Protein AF-A0A4W3GUR4-F1 (afdb_monomer)

Mean predicted aligned error: 4.02 Å

Sequence (81 aa):
MNLQQQPKKELIINEILVMRENKNPNIVNYLDSYLVGDELWVVMEYLAGGSLTDVVTETCMVEGQIAAVCREVSSSLYNIR

pLDDT: mean 92.58, std 4.76, range [63.81, 98.25]

Nearest PDB structures (foldseek):
  7s47-assembly1_A  TM=9.429E-01  e=4.953E-05  Homo sapiens
  4d28-assembly2_B  TM=7.185E-01  e=1.830E-02  Arabidopsis thaliana
  6hjk-assembly1_A  TM=8.947E-01  e=1.010E-01  Homo sapiens
  5kq5-assembly1_A  TM=8.364E-01  e=8.854E-02  Rattus norvegicus
  3kl8-assembly1_A  TM=6.432E-01  e=6.375E-02  Caenorhabditis elegans

Structure (mmCIF, N/CA/C/O backbone):
data_AF-A0A4W3GUR4-F1
#
_entry.id   AF-A0A4W3GUR4-F1
#
loop_
_atom_site.group_PDB
_atom_site.id
_atom_site.type_symbol
_a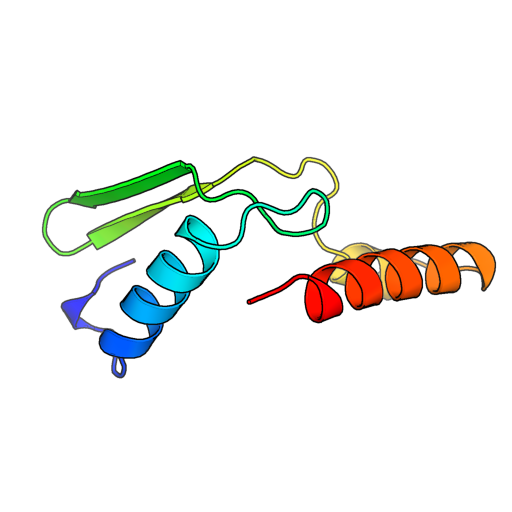tom_site.label_atom_id
_atom_site.label_alt_id
_atom_site.label_comp_id
_atom_site.label_asym_id
_atom_site.label_entity_id
_atom_site.label_seq_id
_atom_site.pdbx_PDB_ins_code
_atom_site.Cartn_x
_atom_site.Cartn_y
_atom_site.Cartn_z
_atom_site.occupancy
_atom_site.B_iso_or_equiv
_atom_site.auth_seq_id
_atom_site.auth_comp_id
_atom_site.auth_asym_id
_atom_site.auth_atom_id
_atom_site.pdbx_PDB_model_num
ATOM 1 N N . MET A 1 1 ? -3.568 -6.204 14.413 1.00 84.69 1 MET A N 1
ATOM 2 C CA . MET A 1 1 ? -2.300 -5.789 15.067 1.00 84.69 1 MET A CA 1
ATOM 3 C C . MET A 1 1 ? -2.538 -5.630 16.562 1.00 84.69 1 MET A C 1
ATOM 5 O O . MET A 1 1 ? -3.379 -4.819 16.917 1.00 84.69 1 MET A O 1
ATOM 9 N N . ASN A 1 2 ? -1.829 -6.351 17.440 1.00 88.19 2 ASN A N 1
ATOM 10 C CA . ASN A 1 2 ? -1.994 -6.177 18.892 1.00 88.19 2 ASN A CA 1
ATOM 11 C C . ASN A 1 2 ? -1.436 -4.816 19.345 1.00 88.19 2 ASN A C 1
ATOM 13 O O . ASN A 1 2 ? -0.224 -4.600 19.287 1.00 88.19 2 ASN A O 1
ATOM 17 N N . LEU A 1 3 ? -2.310 -3.909 19.793 1.00 84.25 3 LEU A N 1
ATOM 18 C CA . LEU A 1 3 ? -1.940 -2.544 20.179 1.00 84.25 3 LEU A CA 1
ATOM 19 C C . LEU A 1 3 ? -1.131 -2.489 21.471 1.00 84.25 3 LEU A C 1
ATOM 21 O O . LEU A 1 3 ? -0.336 -1.567 21.645 1.00 84.25 3 LEU A O 1
ATOM 25 N N . GLN A 1 4 ? -1.325 -3.429 22.397 1.00 85.12 4 GLN A N 1
ATOM 26 C CA . GLN A 1 4 ? -0.632 -3.407 23.686 1.00 85.12 4 GLN A CA 1
ATOM 27 C C . GLN A 1 4 ? 0.875 -3.614 23.538 1.00 85.12 4 GLN A C 1
ATOM 29 O O . GLN A 1 4 ? 1.646 -3.012 24.282 1.00 85.1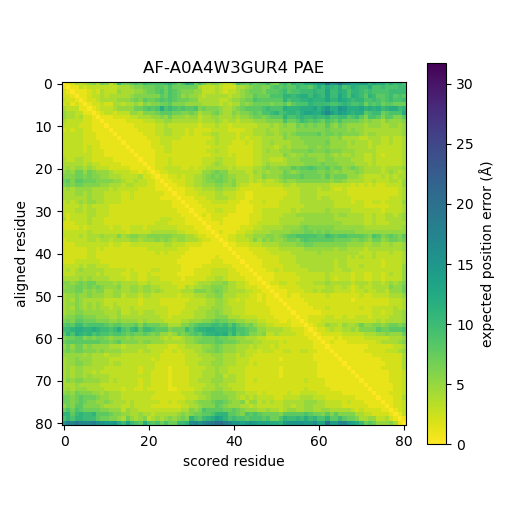2 4 GLN A O 1
ATOM 34 N N . GLN A 1 5 ? 1.276 -4.399 22.540 1.00 90.00 5 GLN A N 1
ATOM 35 C CA . GLN A 1 5 ? 2.671 -4.723 22.245 1.00 90.00 5 GLN A CA 1
ATOM 36 C C . GLN A 1 5 ? 3.391 -3.642 21.421 1.00 90.00 5 GLN A C 1
ATOM 38 O O . GLN A 1 5 ? 4.600 -3.735 21.222 1.00 90.00 5 GLN A O 1
ATOM 43 N N . GLN A 1 6 ? 2.679 -2.617 20.936 1.00 88.44 6 GLN A N 1
ATOM 44 C CA . GLN A 1 6 ? 3.280 -1.577 20.104 1.00 88.44 6 GLN A CA 1
ATOM 45 C C . GLN A 1 6 ? 3.943 -0.489 20.960 1.00 88.44 6 GLN A C 1
ATOM 47 O O . GLN A 1 6 ? 3.267 0.138 21.782 1.00 88.44 6 GLN A O 1
ATOM 52 N N . PRO A 1 7 ? 5.238 -0.192 20.743 1.00 88.12 7 PRO A N 1
ATOM 53 C CA . PRO A 1 7 ? 5.969 0.787 21.545 1.00 88.12 7 PRO A CA 1
ATOM 54 C C . PRO A 1 7 ? 5.529 2.237 2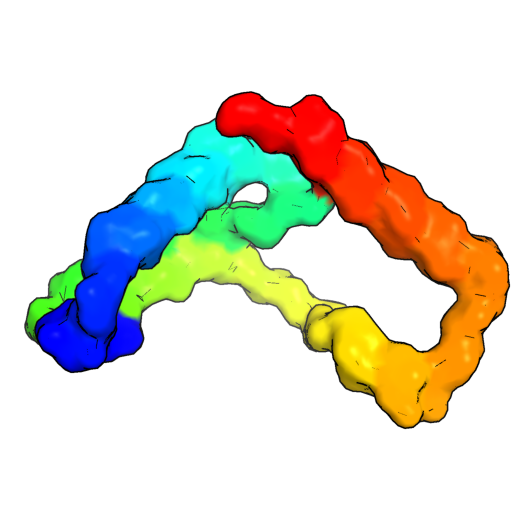1.285 1.00 88.12 7 PRO A C 1
ATOM 56 O O . PRO A 1 7 ? 5.783 3.104 22.116 1.00 88.12 7 PRO A O 1
ATOM 59 N N . LYS A 1 8 ? 4.879 2.525 20.145 1.00 91.69 8 LYS A N 1
ATOM 60 C CA . LYS A 1 8 ? 4.496 3.885 19.718 1.00 91.69 8 LYS A CA 1
ATOM 61 C C . LYS A 1 8 ? 3.048 3.956 19.218 1.00 91.69 8 LYS A C 1
ATOM 63 O O . LYS A 1 8 ? 2.796 4.250 18.054 1.00 91.69 8 LYS A O 1
ATOM 68 N N . LYS A 1 9 ? 2.087 3.687 20.104 1.00 88.44 9 LYS A N 1
ATOM 69 C CA . LYS A 1 9 ? 0.649 3.628 19.762 1.00 88.44 9 LYS A CA 1
ATOM 70 C C . LYS A 1 9 ? 0.109 4.928 19.156 1.00 88.44 9 LYS A C 1
ATOM 72 O O . LYS A 1 9 ? -0.726 4.876 18.263 1.00 88.44 9 LYS A O 1
ATOM 77 N N . GLU A 1 10 ? 0.613 6.077 19.604 1.00 90.12 10 GLU A N 1
ATOM 78 C CA . GLU A 1 10 ? 0.185 7.381 19.083 1.00 90.12 10 GLU A CA 1
ATOM 79 C C . GLU A 1 10 ? 0.541 7.580 17.605 1.00 90.12 10 GLU A C 1
ATOM 81 O 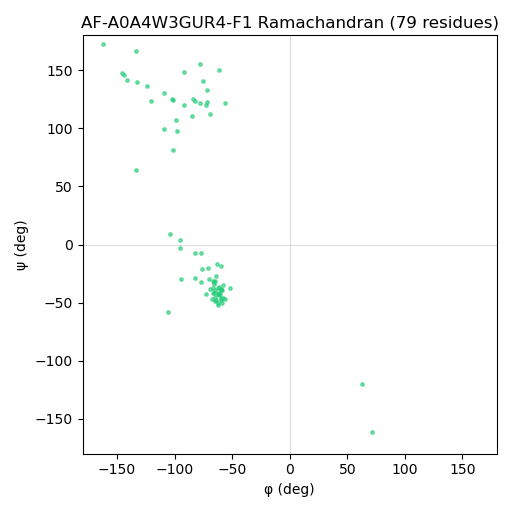O . GLU A 1 10 ? -0.226 8.206 16.883 1.00 90.12 10 GLU A O 1
ATOM 86 N N . LEU A 1 11 ? 1.646 6.994 17.121 1.00 92.38 11 LEU A N 1
ATOM 87 C CA . LEU A 1 11 ? 1.994 7.070 15.698 1.00 92.38 11 LEU A CA 1
ATOM 88 C C . LEU A 1 11 ? 0.975 6.332 14.831 1.00 92.38 11 LEU A C 1
ATOM 90 O O . LEU A 1 11 ? 0.552 6.868 13.818 1.00 92.38 11 LEU A O 1
ATOM 94 N N . ILE A 1 12 ? 0.522 5.156 15.271 1.00 92.00 12 ILE 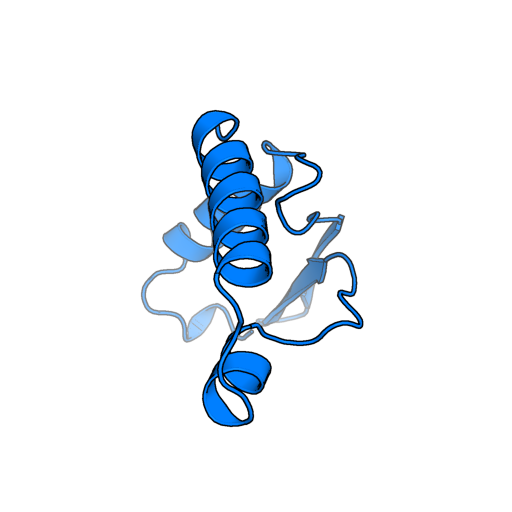A N 1
ATOM 95 C CA . ILE A 1 12 ? -0.480 4.362 14.546 1.00 92.00 12 ILE A CA 1
ATOM 96 C C . ILE A 1 12 ? -1.799 5.138 14.436 1.00 92.00 12 ILE A C 1
ATOM 98 O O . ILE A 1 12 ? -2.433 5.159 13.384 1.00 92.00 12 ILE A O 1
ATOM 102 N N . ILE A 1 13 ? -2.209 5.801 15.521 1.00 89.81 13 ILE A N 1
ATOM 103 C CA . ILE A 1 13 ? -3.418 6.633 15.522 1.00 89.81 13 ILE A CA 1
ATOM 104 C C . ILE A 1 13 ? -3.240 7.828 14.580 1.00 89.81 13 ILE A C 1
ATOM 106 O O . ILE A 1 13 ? -4.133 8.102 13.781 1.00 89.81 13 ILE A O 1
ATOM 110 N N . ASN A 1 14 ? -2.090 8.506 14.634 1.00 91.19 14 ASN A N 1
ATOM 111 C CA . ASN A 1 14 ? -1.796 9.632 13.747 1.00 91.19 14 ASN A CA 1
ATOM 112 C C . ASN A 1 14 ? -1.810 9.218 12.272 1.00 91.19 14 ASN A C 1
ATOM 114 O O . ASN A 1 14 ? -2.390 9.927 11.458 1.00 91.19 14 ASN A O 1
ATOM 118 N N . GLU A 1 15 ? -1.238 8.066 11.926 1.00 90.69 15 GLU A N 1
ATOM 119 C CA . GLU A 1 15 ? -1.269 7.532 10.560 1.00 90.69 15 GLU A CA 1
ATOM 120 C C . GLU A 1 15 ? -2.709 7.303 10.080 1.00 90.69 15 GLU A C 1
ATOM 122 O O . GLU A 1 15 ? -3.072 7.747 8.991 1.00 90.69 15 GLU A O 1
ATOM 127 N N . ILE A 1 16 ? -3.564 6.698 10.914 1.00 92.38 16 ILE A N 1
ATOM 128 C CA . ILE A 1 16 ? -4.984 6.491 10.586 1.00 92.38 16 ILE A CA 1
ATOM 129 C C . ILE A 1 16 ? -5.714 7.826 10.386 1.00 92.38 16 ILE A C 1
ATOM 131 O O . ILE A 1 16 ? -6.504 7.956 9.450 1.00 92.38 16 ILE A O 1
ATOM 135 N N . LEU A 1 17 ? -5.458 8.821 11.240 1.00 91.69 17 LEU A N 1
ATOM 136 C CA . LEU A 1 17 ? -6.066 10.149 11.116 1.00 91.69 17 LEU A CA 1
ATOM 137 C C . LEU A 1 17 ? -5.633 10.843 9.821 1.00 91.69 17 LEU A C 1
ATOM 139 O O . LEU A 1 17 ? -6.491 11.295 9.061 1.00 91.69 17 LEU A O 1
ATOM 143 N N . VAL A 1 18 ? -4.332 10.835 9.521 1.00 91.44 18 VAL A N 1
ATOM 144 C CA . VAL A 1 18 ? -3.781 11.409 8.286 1.00 91.44 18 VAL A CA 1
ATOM 145 C C . VAL A 1 18 ? -4.404 10.748 7.058 1.00 91.44 18 VAL A C 1
ATOM 147 O O . VAL A 1 18 ? -4.847 11.456 6.155 1.00 91.44 18 VAL A O 1
ATOM 150 N N . MET A 1 19 ? -4.509 9.415 7.029 1.00 91.12 19 MET A N 1
ATOM 151 C CA . MET A 1 19 ? -5.137 8.696 5.912 1.00 91.12 19 MET A CA 1
ATOM 152 C C . MET A 1 19 ? -6.638 8.989 5.780 1.00 91.12 19 MET A C 1
ATOM 154 O O . MET A 1 19 ? -7.166 9.027 4.669 1.00 91.12 19 MET A O 1
ATOM 158 N N . ARG A 1 20 ? -7.345 9.202 6.895 1.00 91.06 20 ARG A N 1
ATOM 159 C CA . ARG A 1 20 ? -8.780 9.517 6.886 1.00 91.06 20 ARG A CA 1
ATOM 160 C C . ARG A 1 20 ? -9.066 10.904 6.310 1.00 91.06 20 ARG A C 1
ATOM 162 O O . ARG A 1 20 ? -10.078 11.080 5.627 1.00 91.06 20 ARG A O 1
ATOM 169 N N . GLU A 1 21 ? -8.207 11.871 6.610 1.00 90.69 21 GLU A N 1
ATOM 170 C CA . GLU A 1 21 ? -8.344 13.266 6.177 1.00 90.69 21 GLU A CA 1
ATOM 171 C C . GLU A 1 21 ? -7.833 13.485 4.744 1.00 90.69 21 GLU A C 1
ATOM 173 O O . GLU A 1 21 ? -8.371 14.321 4.016 1.00 90.69 21 GLU A O 1
ATOM 178 N N . ASN A 1 22 ? -6.861 12.683 4.299 1.00 88.38 22 ASN A N 1
ATOM 179 C CA . ASN A 1 22 ? -6.222 12.821 2.992 1.00 88.38 22 ASN A CA 1
ATOM 180 C C . ASN A 1 22 ? -6.741 11.806 1.965 1.00 88.38 22 ASN A C 1
ATOM 182 O O . ASN A 1 22 ? -6.096 10.803 1.659 1.00 88.38 22 ASN A O 1
ATOM 186 N N . LYS A 1 23 ? -7.899 12.105 1.362 1.00 87.00 23 LYS A N 1
ATOM 187 C CA . LYS A 1 23 ? -8.417 11.343 0.213 1.00 87.00 23 LYS A CA 1
ATOM 188 C C . LYS A 1 23 ? -7.822 11.853 -1.095 1.00 87.00 23 LYS A C 1
ATOM 190 O O . LYS A 1 23 ? -8.161 12.942 -1.557 1.00 87.00 23 LYS A O 1
ATOM 195 N N . ASN A 1 24 ? -6.969 11.043 -1.711 1.00 89.56 24 ASN A N 1
ATOM 196 C CA . ASN A 1 24 ? -6.285 11.359 -2.959 1.00 89.56 24 ASN A CA 1
ATOM 197 C C . ASN A 1 24 ? -6.213 10.104 -3.850 1.00 89.56 24 ASN A C 1
ATOM 199 O O . ASN A 1 24 ? -5.968 9.027 -3.318 1.00 89.56 24 ASN A O 1
ATOM 203 N N . PRO A 1 25 ? -6.377 10.209 -5.184 1.00 91.69 25 PRO A N 1
ATOM 204 C CA . PRO A 1 25 ? -6.292 9.057 -6.095 1.00 91.69 25 PRO A CA 1
ATOM 205 C C . PRO A 1 25 ? -4.944 8.311 -6.075 1.00 91.69 25 PRO A C 1
ATOM 207 O O . PRO A 1 25 ? -4.863 7.181 -6.544 1.00 91.69 25 PRO A O 1
ATOM 210 N N . ASN A 1 26 ? -3.885 8.935 -5.563 1.00 93.44 26 ASN A N 1
ATOM 211 C CA . ASN A 1 26 ? -2.536 8.385 -5.467 1.00 93.44 26 ASN A CA 1
ATOM 212 C C . ASN A 1 26 ? -2.164 7.941 -4.036 1.00 93.44 26 ASN A C 1
ATOM 214 O O . ASN A 1 26 ? -0.994 7.655 -3.774 1.00 93.44 26 ASN A O 1
ATOM 218 N N . ILE A 1 27 ? -3.121 7.917 -3.102 1.00 92.44 27 ILE A N 1
ATOM 219 C CA . ILE A 1 27 ? -2.940 7.454 -1.719 1.00 92.44 27 ILE A CA 1
ATOM 220 C C . ILE A 1 27 ? -3.956 6.353 -1.451 1.00 92.44 27 ILE A C 1
ATOM 222 O O . ILE A 1 27 ? -5.125 6.498 -1.796 1.00 92.44 27 ILE A O 1
ATOM 226 N N . VAL A 1 28 ? -3.508 5.281 -0.793 1.00 92.69 28 VAL A N 1
ATOM 227 C CA . VAL A 1 28 ? -4.376 4.167 -0.407 1.00 92.69 28 VAL A CA 1
ATOM 228 C C . VAL A 1 28 ? -5.539 4.679 0.436 1.00 92.69 28 VAL A C 1
ATOM 230 O O . VAL A 1 28 ? -5.340 5.261 1.504 1.00 92.69 28 VAL A O 1
ATOM 233 N N . ASN A 1 29 ? -6.759 4.439 -0.028 1.00 92.75 29 ASN A N 1
ATOM 234 C CA . ASN A 1 29 ? -7.954 4.903 0.653 1.00 92.75 29 ASN A CA 1
ATOM 235 C C . ASN A 1 29 ? -8.215 4.098 1.937 1.00 92.75 29 ASN A C 1
ATOM 237 O O . ASN A 1 29 ? -8.457 2.886 1.905 1.00 92.75 29 ASN A O 1
ATOM 241 N N . TYR A 1 30 ? -8.227 4.801 3.069 1.00 95.00 30 TYR A N 1
ATOM 242 C CA . TYR A 1 30 ? -8.712 4.277 4.341 1.00 95.00 30 TYR A CA 1
ATOM 243 C C . TYR A 1 30 ? -10.243 4.155 4.320 1.00 95.00 30 TYR A C 1
ATOM 245 O O . TYR A 1 30 ? -10.950 5.091 3.932 1.00 95.00 30 TYR A O 1
ATOM 253 N N . LEU A 1 31 ? -10.761 3.009 4.767 1.00 94.88 31 LEU A N 1
ATOM 254 C CA . LEU A 1 31 ? -12.197 2.739 4.834 1.00 94.88 31 LEU A CA 1
ATOM 255 C C . LEU A 1 31 ? -12.704 2.805 6.275 1.00 94.88 31 LEU A C 1
ATOM 257 O O . LEU A 1 31 ? -13.584 3.614 6.569 1.00 94.88 31 LEU A O 1
ATOM 261 N N . ASP A 1 32 ? -12.149 1.983 7.168 1.00 95.75 32 ASP A N 1
ATOM 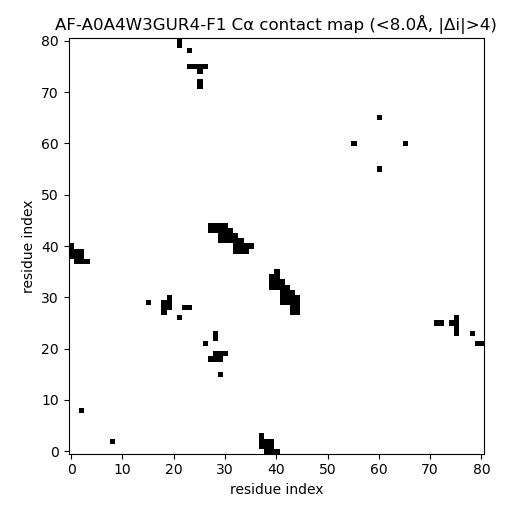262 C CA . ASP A 1 32 ? -12.556 1.945 8.576 1.00 95.75 32 ASP A CA 1
ATOM 263 C C . ASP A 1 32 ? -11.506 1.266 9.471 1.00 95.75 32 ASP A C 1
ATOM 265 O O . ASP A 1 32 ? -10.534 0.688 8.981 1.00 95.75 32 ASP A O 1
ATOM 269 N N . SER A 1 33 ? -11.695 1.311 10.789 1.00 94.88 33 SER A N 1
ATOM 270 C CA . SER A 1 33 ? -10.881 0.556 11.741 1.00 94.88 33 SER A CA 1
ATOM 271 C C . SER A 1 33 ? -11.689 0.081 12.943 1.00 94.88 33 SER A C 1
ATOM 273 O O . SER A 1 33 ? -12.627 0.735 13.395 1.00 94.88 33 SER A O 1
ATOM 275 N N . TYR A 1 34 ? -11.308 -1.081 13.467 1.00 94.31 34 TYR A N 1
ATOM 276 C CA . TYR A 1 34 ? -12.002 -1.758 14.557 1.00 94.31 34 TYR A CA 1
ATOM 277 C C . TYR A 1 34 ? -11.006 -2.203 15.618 1.00 94.31 34 TYR A C 1
ATOM 279 O O . TYR A 1 34 ? -9.927 -2.703 15.299 1.00 94.31 34 TYR A O 1
ATOM 287 N N . LEU A 1 35 ? -11.391 -2.059 16.884 1.00 93.44 35 LEU A N 1
ATOM 288 C CA . LEU A 1 35 ? -10.673 -2.654 18.002 1.00 93.44 35 LEU A CA 1
ATOM 289 C C . LEU A 1 35 ? -11.389 -3.942 18.414 1.00 93.44 35 LEU A C 1
ATOM 291 O O . LEU A 1 35 ? -12.480 -3.899 18.985 1.00 93.44 35 LEU A O 1
ATOM 295 N N . VAL A 1 36 ? -10.786 -5.083 18.092 1.00 94.56 36 VAL A N 1
ATOM 296 C CA . VAL A 1 36 ? -11.321 -6.416 18.388 1.00 94.56 36 VAL A CA 1
ATOM 297 C C . VAL A 1 36 ? -10.459 -7.040 19.482 1.00 94.56 36 VAL A C 1
ATOM 299 O O . VAL A 1 36 ? -9.358 -7.527 19.232 1.00 94.56 36 VAL A O 1
ATOM 302 N N . GLY A 1 37 ? -10.942 -6.973 20.725 1.00 92.31 37 GLY A N 1
ATOM 303 C CA . GLY A 1 37 ? -10.125 -7.298 21.896 1.00 92.31 37 GLY A CA 1
ATOM 304 C C . GLY A 1 37 ? -8.944 -6.331 22.010 1.00 92.31 37 GLY A C 1
ATOM 305 O O . GLY A 1 37 ? -9.144 -5.123 22.085 1.00 92.31 37 GLY A O 1
ATOM 306 N N . ASP A 1 38 ? -7.723 -6.863 21.971 1.00 90.25 38 ASP A N 1
ATOM 307 C CA . ASP A 1 38 ? -6.485 -6.069 21.977 1.00 90.25 38 ASP A CA 1
ATOM 308 C C . ASP A 1 38 ? -5.924 -5.796 20.571 1.00 90.25 38 ASP A C 1
ATOM 310 O O . ASP A 1 38 ? -4.840 -5.215 20.429 1.00 90.25 38 ASP A O 1
ATOM 314 N N . GLU A 1 39 ? -6.629 -6.218 19.518 1.00 92.50 39 GLU A N 1
ATOM 315 C CA . GLU A 1 39 ? -6.176 -6.061 18.144 1.00 92.50 39 GLU A CA 1
ATOM 316 C C . GLU A 1 39 ? -6.855 -4.908 17.413 1.00 92.50 39 GLU A C 1
ATOM 318 O O . GLU A 1 39 ? -8.071 -4.877 17.247 1.00 92.50 39 GLU A O 1
ATOM 323 N N . LEU A 1 40 ? -6.041 -4.007 16.873 1.00 93.00 40 LEU A N 1
ATOM 324 C CA . LEU A 1 40 ? -6.472 -3.025 15.893 1.00 93.00 40 LEU A CA 1
ATOM 325 C C . LEU A 1 40 ? -6.489 -3.646 14.499 1.00 93.00 40 LEU A C 1
ATOM 327 O O . LEU A 1 40 ? -5.476 -4.177 14.02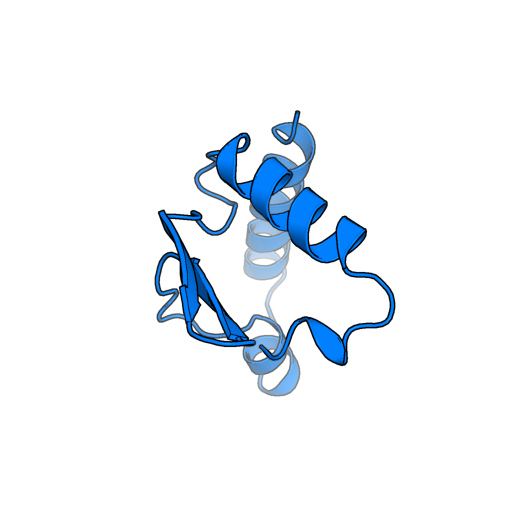4 1.00 93.00 40 LEU A O 1
ATOM 331 N N . TRP A 1 41 ? -7.651 -3.581 13.866 1.00 94.88 41 TRP A N 1
ATOM 332 C CA . TRP A 1 41 ? -7.902 -3.983 12.492 1.00 94.88 41 TRP A CA 1
ATOM 333 C C . TRP A 1 41 ? -8.140 -2.718 11.674 1.00 94.88 41 TRP A C 1
ATOM 335 O O . TRP A 1 41 ? -8.936 -1.873 12.073 1.00 94.88 41 TRP A O 1
ATOM 345 N N . VAL A 1 42 ? -7.449 -2.580 10.545 1.00 94.81 42 VAL A N 1
ATOM 346 C CA . VAL A 1 42 ? -7.566 -1.423 9.649 1.00 94.81 42 VAL A CA 1
ATOM 347 C C . VAL A 1 42 ? -8.019 -1.927 8.289 1.00 94.81 42 VAL A C 1
ATOM 349 O O . VAL A 1 42 ? -7.389 -2.811 7.709 1.00 94.81 42 VAL A O 1
ATOM 352 N N . VAL A 1 43 ? -9.128 -1.385 7.804 1.00 95.81 43 VAL A N 1
ATOM 353 C CA . VAL A 1 43 ? -9.731 -1.725 6.518 1.00 95.81 43 VAL A CA 1
ATOM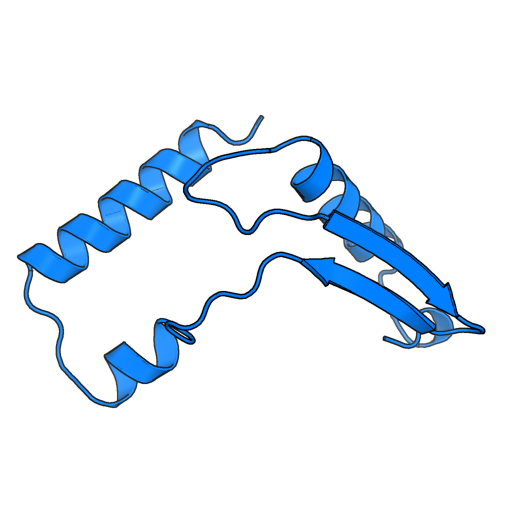 354 C C . VAL A 1 43 ? -9.363 -0.639 5.516 1.00 95.81 43 VAL A C 1
ATOM 356 O O . VAL A 1 43 ? -9.620 0.545 5.737 1.00 95.81 43 VAL A O 1
ATOM 359 N N . MET A 1 44 ? -8.760 -1.052 4.407 1.00 95.12 44 MET A N 1
ATOM 360 C CA . MET A 1 44 ? -8.284 -0.181 3.332 1.00 95.12 44 MET A CA 1
ATOM 361 C C . MET A 1 44 ? -8.717 -0.744 1.981 1.00 95.12 44 MET A C 1
ATOM 363 O O . MET A 1 44 ? -9.151 -1.897 1.893 1.00 95.12 44 MET A O 1
ATOM 367 N N . GLU A 1 45 ? -8.606 0.060 0.927 1.00 95.19 45 GLU A N 1
ATOM 368 C CA . GLU A 1 45 ? -8.811 -0.447 -0.427 1.00 95.19 45 GLU A CA 1
ATOM 369 C C . GLU A 1 45 ? -7.802 -1.543 -0.797 1.00 95.19 45 GLU A C 1
ATOM 371 O O . GLU A 1 45 ? -6.660 -1.573 -0.332 1.00 95.19 45 GLU A O 1
ATOM 376 N N . TYR A 1 46 ? -8.237 -2.454 -1.663 1.00 95.56 46 TYR A N 1
ATOM 377 C CA . TYR A 1 46 ? -7.399 -3.538 -2.145 1.00 95.56 46 TYR A CA 1
ATOM 378 C C . TYR A 1 46 ? -6.682 -3.138 -3.436 1.00 95.56 46 TYR A C 1
ATOM 380 O O . TYR A 1 46 ? -7.319 -2.873 -4.456 1.00 95.56 46 TYR A O 1
ATOM 388 N N . LEU A 1 47 ? -5.349 -3.162 -3.406 1.00 95.25 47 LEU A N 1
ATOM 389 C CA . LEU A 1 47 ? -4.502 -2.918 -4.569 1.00 95.25 47 LEU A CA 1
ATOM 390 C C . LEU A 1 47 ? -4.042 -4.244 -5.184 1.00 95.25 47 LEU A C 1
ATOM 392 O O . LEU A 1 47 ? -3.053 -4.838 -4.760 1.00 95.25 47 LEU A O 1
ATOM 396 N N . ALA A 1 48 ? -4.744 -4.692 -6.228 1.00 95.25 48 ALA A N 1
ATOM 397 C CA . ALA A 1 48 ? -4.458 -5.962 -6.906 1.00 95.25 48 ALA A CA 1
ATOM 398 C C . ALA A 1 48 ? -3.072 -6.025 -7.583 1.00 95.25 48 ALA A C 1
ATOM 400 O O . ALA A 1 48 ? -2.606 -7.109 -7.919 1.00 95.25 48 ALA A O 1
ATOM 401 N N . GLY A 1 49 ? -2.419 -4.876 -7.795 1.00 92.94 49 GLY A N 1
ATOM 402 C CA . GLY A 1 49 ? -1.116 -4.775 -8.460 1.00 92.94 49 GLY A CA 1
ATOM 403 C C . GLY A 1 49 ? 0.090 -5.170 -7.603 1.00 92.94 49 GLY A C 1
ATOM 404 O O . GLY A 1 49 ? 1.190 -5.249 -8.140 1.00 92.94 49 GLY A O 1
ATOM 405 N N . GLY A 1 50 ? -0.094 -5.424 -6.304 1.00 94.50 50 GLY A N 1
ATOM 406 C CA . GLY A 1 50 ? 1.007 -5.774 -5.405 1.00 94.50 50 GLY A CA 1
ATOM 407 C C . GLY A 1 50 ? 1.933 -4.596 -5.088 1.00 94.50 50 GLY A C 1
ATOM 408 O O . GLY A 1 50 ? 1.551 -3.430 -5.225 1.00 94.50 50 GLY A O 1
ATOM 409 N N . SER A 1 51 ? 3.140 -4.899 -4.604 1.00 95.50 51 SER A N 1
ATOM 410 C CA . SER A 1 51 ? 4.105 -3.878 -4.197 1.00 95.50 51 SER A CA 1
ATOM 411 C C . SER A 1 51 ? 5.038 -3.490 -5.344 1.00 95.50 51 SER A C 1
ATOM 413 O O . SER A 1 51 ? 5.409 -4.312 -6.179 1.00 95.50 51 SER A O 1
ATOM 415 N N . LEU A 1 52 ? 5.487 -2.231 -5.357 1.00 96.00 52 LEU A N 1
ATOM 416 C CA . LEU A 1 52 ? 6.512 -1.797 -6.309 1.00 96.00 52 LEU A CA 1
ATOM 417 C C . LEU A 1 52 ? 7.848 -2.526 -6.080 1.00 96.00 52 LEU A C 1
ATOM 419 O O . LEU A 1 52 ? 8.604 -2.707 -7.030 1.00 96.00 52 LEU A O 1
ATOM 423 N N . THR A 1 53 ? 8.119 -2.966 -4.846 1.00 96.44 53 THR A N 1
ATOM 424 C CA . THR A 1 53 ? 9.307 -3.753 -4.494 1.00 96.44 53 THR A CA 1
ATOM 425 C C . THR A 1 53 ? 9.401 -5.015 -5.341 1.00 96.44 53 THR A C 1
ATOM 427 O O . THR A 1 53 ? 10.452 -5.254 -5.926 1.00 96.44 53 THR A O 1
ATOM 430 N N . ASP A 1 54 ? 8.299 -5.757 -5.478 1.00 95.56 54 ASP A N 1
ATOM 431 C CA . ASP A 1 54 ? 8.269 -7.005 -6.252 1.00 95.56 54 ASP A CA 1
ATOM 432 C C . ASP A 1 54 ? 8.617 -6.757 -7.731 1.00 95.56 54 ASP A C 1
ATOM 434 O O . ASP A 1 54 ? 9.323 -7.538 -8.367 1.00 95.56 54 ASP A O 1
ATOM 438 N N . VAL A 1 55 ? 8.176 -5.622 -8.282 1.00 94.75 55 VAL A N 1
ATOM 439 C CA . VAL A 1 55 ? 8.455 -5.247 -9.676 1.00 94.75 55 VAL A CA 1
ATOM 440 C C . VAL A 1 55 ? 9.938 -4.945 -9.888 1.00 94.75 55 VAL A C 1
ATOM 442 O O . VAL A 1 55 ? 10.526 -5.430 -10.858 1.00 94.75 55 VAL A O 1
ATOM 445 N N . VAL A 1 56 ? 10.547 -4.155 -8.997 1.00 95.38 56 VAL A N 1
ATOM 446 C CA . VAL A 1 56 ? 11.949 -3.721 -9.142 1.00 95.38 56 VAL A CA 1
ATOM 447 C C . VAL A 1 56 ? 12.955 -4.816 -8.797 1.00 95.38 56 VAL A C 1
ATOM 449 O O . VAL A 1 56 ? 14.103 -4.734 -9.231 1.00 95.38 56 VAL A O 1
ATOM 452 N N . THR A 1 57 ? 12.554 -5.835 -8.032 1.00 95.88 57 THR A N 1
ATOM 453 C CA . THR A 1 57 ? 13.402 -7.007 -7.770 1.00 95.88 57 THR A CA 1
ATOM 454 C C . THR A 1 57 ? 13.440 -7.976 -8.946 1.00 95.88 57 THR A C 1
ATOM 456 O O . THR A 1 57 ? 14.469 -8.608 -9.165 1.00 95.88 57 THR A O 1
ATOM 459 N N . GLU A 1 58 ? 12.351 -8.079 -9.711 1.00 95.12 58 GLU A N 1
ATOM 460 C CA . GLU A 1 58 ? 12.228 -9.033 -10.822 1.00 95.12 58 GLU A CA 1
ATOM 461 C C . GLU A 1 58 ? 12.606 -8.426 -12.181 1.00 95.12 58 GLU A C 1
ATOM 463 O O . GLU A 1 58 ? 13.073 -9.130 -13.079 1.00 95.12 58 GLU A O 1
ATOM 468 N N . THR A 1 59 ? 12.402 -7.117 -12.369 1.00 91.75 59 THR A N 1
ATOM 469 C CA . THR A 1 59 ? 12.573 -6.468 -13.677 1.00 91.75 59 THR A CA 1
ATOM 470 C C . THR A 1 59 ? 13.145 -5.056 -13.586 1.00 91.75 59 THR A C 1
ATOM 472 O O . THR A 1 59 ? 12.825 -4.279 -12.687 1.00 91.75 59 THR A O 1
ATOM 475 N N . CYS A 1 60 ? 13.954 -4.682 -14.581 1.00 95.12 60 CYS A N 1
ATOM 476 C CA . CYS A 1 60 ? 14.373 -3.295 -14.767 1.00 95.12 60 CYS A CA 1
ATOM 477 C C . CYS A 1 60 ? 13.248 -2.490 -15.425 1.00 95.12 60 CYS A C 1
ATOM 479 O O . CYS A 1 60 ? 12.828 -2.789 -16.544 1.00 95.12 60 CYS A O 1
ATOM 481 N N . MET A 1 61 ? 12.804 -1.434 -14.751 1.00 97.12 61 MET A N 1
ATOM 482 C CA . MET A 1 61 ? 11.809 -0.508 -15.284 1.00 97.12 61 MET A CA 1
ATOM 483 C C . MET A 1 61 ? 12.428 0.411 -16.341 1.00 97.12 61 MET A C 1
ATOM 485 O O . MET A 1 61 ? 13.544 0.904 -16.174 1.00 97.12 61 MET A O 1
ATOM 489 N N . VAL A 1 62 ? 11.687 0.695 -17.413 1.00 97.62 62 VAL A N 1
ATOM 490 C CA . VAL A 1 62 ? 12.105 1.705 -18.399 1.00 97.62 62 VAL A CA 1
ATOM 491 C C . VAL A 1 62 ? 11.830 3.117 -17.878 1.00 97.62 62 VAL A C 1
ATOM 493 O O . VAL A 1 62 ? 10.916 3.320 -17.077 1.00 97.62 62 VAL A O 1
ATOM 496 N N . GLU A 1 63 ? 12.566 4.117 -18.372 1.00 98.00 63 GLU A N 1
ATOM 497 C CA . GLU A 1 63 ? 12.459 5.508 -17.898 1.00 98.00 63 GLU A CA 1
ATOM 498 C C . GLU A 1 63 ? 11.021 6.045 -17.895 1.00 98.00 63 GLU A C 1
ATOM 500 O O . GLU A 1 63 ? 10.624 6.731 -16.959 1.00 98.00 63 GLU A O 1
ATOM 505 N N . GLY A 1 64 ? 10.204 5.680 -18.890 1.00 98.12 64 GLY A N 1
ATOM 506 C CA . GLY A 1 64 ? 8.795 6.078 -18.935 1.00 98.12 64 GLY A CA 1
ATOM 507 C C . GLY A 1 64 ? 7.961 5.541 -17.763 1.00 98.12 64 GLY A C 1
ATOM 508 O O . GLY A 1 64 ? 7.102 6.255 -17.246 1.00 98.12 64 GLY A O 1
ATOM 509 N N . GLN A 1 65 ? 8.227 4.313 -17.306 1.00 97.31 65 GLN A N 1
ATOM 510 C CA . GLN A 1 65 ? 7.551 3.721 -16.145 1.00 97.31 65 GLN A CA 1
ATOM 511 C C . GLN A 1 65 ? 8.027 4.371 -14.845 1.00 97.31 65 GLN A C 1
ATOM 513 O O . GLN A 1 65 ? 7.208 4.697 -13.988 1.00 97.31 65 GLN A O 1
ATOM 518 N N . ILE A 1 66 ? 9.338 4.607 -14.726 1.00 97.62 66 ILE A N 1
ATOM 519 C CA . ILE A 1 66 ? 9.928 5.309 -13.580 1.00 97.62 66 ILE A CA 1
ATOM 520 C C . ILE A 1 66 ? 9.321 6.712 -13.471 1.00 97.62 66 ILE A C 1
ATOM 522 O O . ILE A 1 66 ? 8.803 7.081 -12.421 1.00 97.62 66 ILE A O 1
ATOM 526 N N . ALA A 1 67 ? 9.301 7.465 -14.573 1.00 98.25 67 ALA A N 1
ATOM 527 C CA . ALA A 1 67 ? 8.735 8.808 -14.622 1.00 98.25 67 ALA A CA 1
ATOM 528 C C . ALA A 1 67 ? 7.246 8.828 -14.242 1.00 98.25 67 ALA A C 1
ATOM 530 O O . ALA A 1 67 ? 6.814 9.735 -13.530 1.00 98.25 67 ALA A O 1
ATOM 531 N N . ALA A 1 68 ? 6.467 7.828 -14.672 1.00 97.44 68 ALA A N 1
ATOM 532 C CA . ALA A 1 68 ? 5.065 7.704 -14.285 1.00 97.44 68 ALA A CA 1
ATOM 533 C C . ALA A 1 68 ? 4.915 7.510 -12.768 1.00 97.44 68 ALA A C 1
ATOM 535 O O . ALA A 1 68 ? 4.190 8.277 -12.138 1.00 97.44 68 ALA A O 1
ATOM 536 N N . VAL A 1 69 ? 5.650 6.567 -12.168 1.00 97.00 69 VAL A N 1
ATOM 537 C CA . VAL A 1 69 ? 5.628 6.349 -10.710 1.00 97.00 69 VAL A CA 1
ATOM 538 C C . VAL A 1 69 ? 6.060 7.610 -9.960 1.00 97.00 69 VAL A C 1
ATOM 540 O O . VAL A 1 69 ? 5.360 8.053 -9.052 1.00 97.00 69 VAL A O 1
ATOM 543 N N . CYS A 1 70 ? 7.167 8.238 -10.366 1.00 97.38 70 CYS A N 1
ATOM 544 C CA . CYS A 1 70 ? 7.656 9.465 -9.740 1.00 97.38 70 CYS A CA 1
ATOM 545 C C . CYS A 1 70 ? 6.631 10.603 -9.803 1.00 97.38 70 CYS A C 1
ATOM 547 O O . CYS A 1 70 ? 6.483 11.339 -8.825 1.00 97.38 70 CYS A O 1
ATOM 549 N N . ARG A 1 71 ? 5.911 10.750 -10.923 1.00 97.38 71 ARG A N 1
ATOM 550 C CA . ARG A 1 71 ? 4.862 11.765 -11.074 1.00 97.38 71 ARG A CA 1
ATOM 551 C C . ARG A 1 71 ? 3.694 11.510 -10.126 1.00 97.38 71 ARG A C 1
ATOM 553 O O . ARG A 1 71 ? 3.289 12.441 -9.438 1.00 97.38 71 ARG A O 1
ATOM 560 N N . GLU A 1 72 ? 3.174 10.284 -10.071 1.00 96.25 72 GLU A N 1
ATOM 561 C CA . GLU A 1 72 ? 2.032 9.956 -9.204 1.00 96.25 72 GLU A CA 1
ATOM 562 C C . GLU A 1 72 ? 2.392 10.097 -7.713 1.00 96.25 72 GLU A C 1
ATOM 564 O O . GLU A 1 72 ? 1.614 10.654 -6.941 1.00 96.25 72 GLU A O 1
ATOM 569 N N . VAL A 1 73 ? 3.606 9.695 -7.313 1.00 95.81 73 VAL A N 1
ATOM 570 C CA . VAL A 1 73 ? 4.103 9.892 -5.938 1.00 95.81 73 VAL A CA 1
ATOM 571 C C . VAL A 1 73 ? 4.308 11.378 -5.626 1.00 95.81 73 VAL A C 1
ATOM 573 O O . VAL A 1 73 ? 3.946 11.846 -4.554 1.00 95.81 73 VAL A O 1
ATOM 576 N N . SER A 1 74 ? 4.850 12.163 -6.555 1.00 94.88 74 SER A N 1
ATOM 577 C CA . SER A 1 74 ? 5.028 13.607 -6.326 1.00 94.88 74 SER A CA 1
ATOM 578 C C . SER A 1 74 ? 3.684 14.337 -6.232 1.00 94.88 74 SER A C 1
ATOM 580 O O . SER A 1 74 ? 3.518 15.235 -5.407 1.00 94.88 74 SER A O 1
ATOM 582 N N . SER A 1 75 ? 2.712 13.923 -7.051 1.00 93.12 75 SER A N 1
ATOM 583 C CA . SER A 1 75 ? 1.333 14.411 -7.003 1.00 93.12 75 SER A CA 1
ATOM 584 C C . SER A 1 75 ? 0.675 14.099 -5.658 1.00 93.12 75 SER A C 1
ATOM 586 O O . SER A 1 75 ? 0.034 14.979 -5.081 1.00 93.12 75 SER A O 1
ATOM 588 N N . SER A 1 76 ? 0.856 12.886 -5.121 1.00 90.56 76 SER A N 1
ATOM 589 C CA . SER A 1 76 ? 0.303 12.534 -3.811 1.00 90.56 76 SER A CA 1
ATOM 590 C C . SER A 1 76 ? 0.892 13.415 -2.712 1.00 90.56 76 SER A C 1
ATOM 592 O O . SER A 1 76 ? 0.138 14.081 -2.009 1.00 90.56 76 SER A O 1
ATOM 594 N N . LEU A 1 77 ? 2.221 13.513 -2.635 1.00 90.25 77 LEU A N 1
ATOM 595 C CA . LEU A 1 77 ? 2.929 14.275 -1.602 1.00 90.25 77 LEU A CA 1
ATOM 596 C C . LEU A 1 77 ? 2.567 15.763 -1.597 1.00 90.25 77 LEU A C 1
ATOM 598 O O . LEU A 1 77 ? 2.425 16.349 -0.529 1.00 90.25 77 LEU A O 1
ATOM 602 N N . TYR A 1 78 ? 2.389 16.372 -2.770 1.00 90.50 78 TYR A N 1
ATOM 603 C CA . TYR A 1 78 ? 1.979 17.775 -2.869 1.00 90.50 78 TYR A CA 1
ATOM 604 C C . TYR A 1 78 ? 0.553 18.019 -2.351 1.00 90.50 78 TYR A C 1
ATOM 606 O O . TYR A 1 78 ? 0.238 19.101 -1.859 1.00 90.50 78 TYR A O 1
ATOM 614 N N . ASN A 1 79 ? -0.319 17.022 -2.492 1.00 84.38 79 ASN A N 1
ATOM 615 C CA . ASN A 1 79 ? -1.731 17.130 -2.149 1.00 84.38 79 ASN A CA 1
ATOM 616 C C . ASN A 1 79 ? -2.061 16.622 -0.736 1.00 84.38 79 ASN A C 1
ATOM 618 O O . ASN A 1 79 ? -3.220 16.730 -0.334 1.00 84.38 79 ASN A O 1
ATOM 622 N N . ILE A 1 80 ? -1.082 16.086 0.004 1.00 83.31 80 ILE A N 1
ATOM 623 C CA . ILE A 1 80 ? -1.232 15.786 1.432 1.00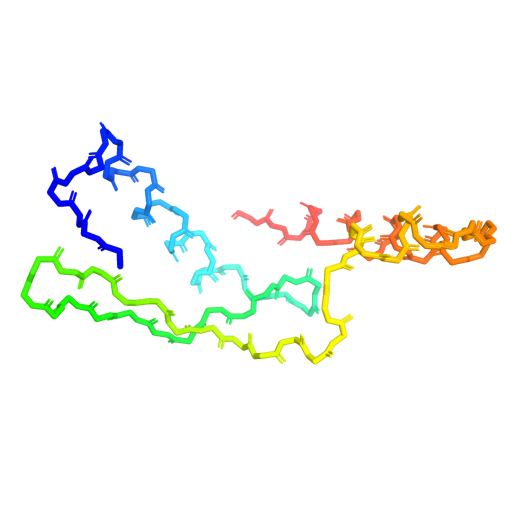 83.31 80 ILE A CA 1
ATOM 624 C C . ILE A 1 80 ? -1.246 17.114 2.191 1.00 83.31 80 ILE A C 1
ATOM 626 O O . ILE A 1 80 ? -0.317 17.915 2.066 1.00 83.31 80 ILE A O 1
ATOM 630 N N . ARG A 1 81 ? -2.317 17.353 2.945 1.00 63.81 81 ARG A N 1
ATOM 631 C CA . ARG A 1 81 ? -2.486 18.522 3.814 1.00 63.81 81 ARG A CA 1
ATOM 632 C C . ARG A 1 81 ? -2.323 18.153 5.277 1.00 63.81 81 ARG A C 1
ATOM 634 O O . ARG A 1 81 ? -2.702 17.016 5.641 1.00 63.81 81 ARG A O 1
#

Organism: Callorhinchus milii (NCBI:txid7868)

InterPro domains:
  IPR000719 Protein kinase domain [PF00069] (6-78)
  IPR000719 Protein kinase domain [PS50011] (1-81)
  IPR011009 Protein kinase-like domain superfamily [SSF56112] (8-78)
  IPR051931 Serine/threonine-protein kinase PAK 3-like [PTHR45832] (1-77)

Solvent-accessible surface area (backbone atoms only — not comparable to full-atom values): 5036 Å² total; per-residue (Å²): 83,60,52,85,81,44,95,58,56,67,57,60,53,48,52,54,50,52,38,66,73,45,82,45,100,64,44,82,49,58,74,52,74,46,75,61,86,62,26,48,44,78,44,58,68,86,70,90,83,67,57,70,65,63,50,62,75,76,42,87,77,53,70,72,58,50,51,48,52,52,48,46,51,51,53,33,62,72,67,57,124

Foldseek 3Di:
DQLVPDPCNVVVVVVLVLLQVQDDPLDWHWDDWDCDPRDIDTDTDDDPVDDVVVVVVVDDDDPVVVVVNVVSVVVSVVRRD

Radius of gyration: 15.87 Å; Cα contacts (8 Å, |Δi|>4): 58; chains: 1; bounding box: 27×28×43 Å

Secondary structure (DSSP, 8-state):
-BSTT-TTHHHHHHHHHHHHH---TTSPPEEEEEEETTEEEEEE---TT--HHHHHHH-PPPHHHHHHHHHHHHHHHHH--